Protein AF-A0A9J6QYV4-F1 (afdb_monomer_lite)

Radius of gyration: 20.02 Å; chains: 1; bounding box: 42×20×57 Å

Structure (mmCIF, N/CA/C/O backbone):
data_AF-A0A9J6QYV4-F1
#
_entry.id   AF-A0A9J6QYV4-F1
#
loop_
_atom_site.group_PDB
_atom_site.id
_atom_site.type_symbol
_atom_site.label_atom_id
_atom_site.label_alt_id
_atom_site.label_comp_id
_atom_site.label_asym_id
_atom_site.label_entity_id
_atom_site.label_seq_id
_atom_site.pdbx_PDB_ins_code
_atom_site.Cartn_x
_atom_site.Cartn_y
_atom_site.Cartn_z
_atom_site.occupancy
_atom_site.B_iso_or_equiv
_atom_site.auth_seq_id
_atom_site.auth_comp_id
_atom_site.auth_asym_id
_atom_site.auth_atom_id
_atom_site.pdbx_PDB_model_num
ATOM 1 N N . GLU A 1 1 ? -26.778 -2.905 41.765 1.00 59.03 1 GLU A N 1
ATOM 2 C CA . GLU A 1 1 ? -27.338 -2.519 40.448 1.00 59.03 1 GLU A CA 1
ATOM 3 C C . GLU A 1 1 ? -26.458 -1.507 39.705 1.0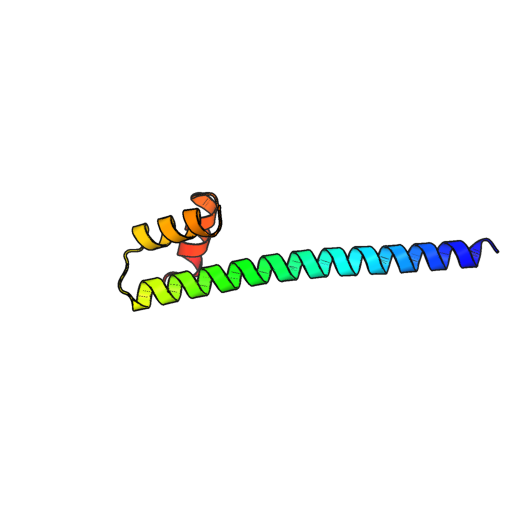0 59.03 1 GLU A C 1
ATOM 5 O O . GLU A 1 1 ? -26.137 -1.758 38.555 1.00 59.03 1 GLU A O 1
ATOM 10 N N . CYS A 1 2 ? -25.992 -0.419 40.338 1.00 64.81 2 CYS A N 1
ATOM 11 C CA . CYS A 1 2 ? -25.210 0.632 39.655 1.00 64.81 2 CYS A CA 1
ATOM 12 C C . CYS A 1 2 ? -23.777 0.223 39.221 1.00 64.81 2 CYS A C 1
ATOM 14 O O . CYS A 1 2 ? -23.287 0.699 38.202 1.00 64.81 2 CYS A O 1
ATOM 16 N N . GLU A 1 3 ? -23.099 -0.670 39.953 1.00 65.81 3 GLU A N 1
ATOM 17 C CA . GLU A 1 3 ? -21.731 -1.118 39.612 1.00 65.81 3 GLU A CA 1
ATOM 18 C C . GLU A 1 3 ? -21.704 -2.057 38.397 1.00 65.81 3 GLU A C 1
ATOM 20 O O . GLU A 1 3 ? -20.933 -1.834 37.467 1.00 65.81 3 GLU A O 1
ATOM 25 N N . THR A 1 4 ? -22.639 -3.008 38.335 1.00 70.31 4 THR A N 1
ATOM 26 C CA . THR A 1 4 ? -22.757 -3.98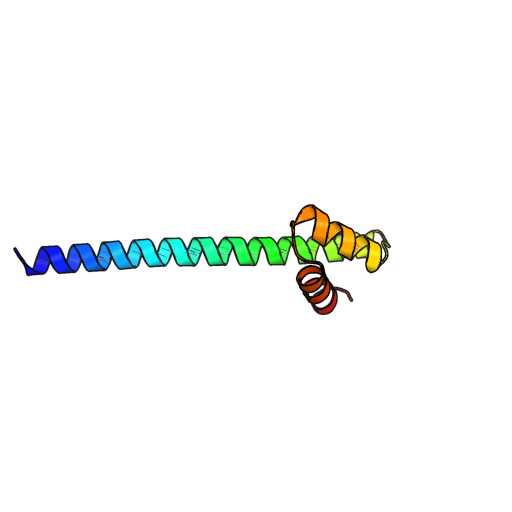5 37.239 1.00 70.31 4 THR A CA 1
ATOM 27 C C . THR A 1 4 ? -23.006 -3.327 35.877 1.00 70.31 4 THR A C 1
ATOM 29 O O . THR A 1 4 ? -22.494 -3.795 34.864 1.00 70.31 4 THR A O 1
ATOM 32 N N . ILE A 1 5 ? -23.752 -2.217 35.841 1.00 75.88 5 ILE A N 1
ATOM 33 C CA . ILE A 1 5 ? -24.003 -1.452 34.607 1.00 75.88 5 ILE A CA 1
ATOM 34 C C . ILE A 1 5 ? -22.704 -0.799 34.107 1.00 75.88 5 ILE A C 1
ATOM 36 O O . ILE A 1 5 ? -22.389 -0.865 32.922 1.00 75.88 5 ILE A O 1
ATOM 40 N N . ARG A 1 6 ? -21.893 -0.235 35.013 1.00 74.19 6 ARG A N 1
ATOM 41 C CA . ARG A 1 6 ? -20.626 0.433 34.661 1.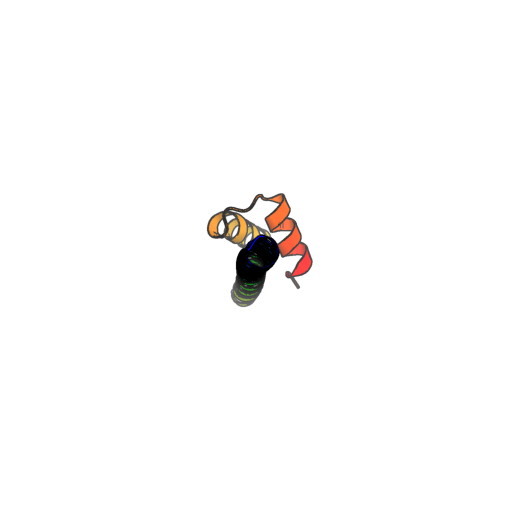00 74.19 6 ARG A CA 1
ATOM 42 C C . ARG A 1 6 ? -19.573 -0.542 34.134 1.00 74.19 6 ARG A C 1
ATOM 44 O O . ARG A 1 6 ? -18.795 -0.181 33.254 1.00 74.19 6 ARG A O 1
ATOM 51 N N . GLU A 1 7 ? -19.538 -1.758 34.671 1.00 77.81 7 GLU A N 1
ATOM 52 C CA . GLU A 1 7 ? -18.635 -2.817 34.207 1.00 77.81 7 GLU A CA 1
ATOM 53 C C . GLU A 1 7 ? -19.015 -3.318 32.807 1.00 77.81 7 GLU A C 1
ATOM 55 O O . GLU A 1 7 ? -18.140 -3.480 31.953 1.00 77.81 7 GLU A O 1
ATOM 60 N N . GLN A 1 8 ? -20.314 -3.495 32.539 1.00 80.44 8 GLN A N 1
ATOM 61 C CA . GLN A 1 8 ? -20.814 -3.866 31.210 1.00 80.44 8 GLN A CA 1
ATOM 62 C C . GLN A 1 8 ? -20.530 -2.778 30.168 1.00 80.44 8 GLN A C 1
ATOM 64 O O . GLN A 1 8 ? -20.043 -3.092 29.079 1.00 80.44 8 GLN A O 1
ATOM 69 N N . ASP A 1 9 ? -20.738 -1.506 30.518 1.00 86.94 9 ASP A N 1
ATOM 70 C CA . ASP A 1 9 ? -20.420 -0.373 29.643 1.00 86.94 9 ASP A CA 1
ATOM 71 C C . ASP A 1 9 ? -18.924 -0.316 29.309 1.00 86.94 9 ASP A C 1
ATOM 73 O O . ASP A 1 9 ? -18.548 -0.121 28.152 1.00 86.94 9 ASP A O 1
ATOM 77 N N . GLY A 1 10 ? -18.056 -0.520 30.308 1.00 92.31 10 GLY A N 1
ATOM 78 C CA . GLY A 1 10 ? -16.606 -0.552 30.119 1.00 92.31 10 GLY A CA 1
ATOM 79 C C . GLY A 1 10 ? -16.156 -1.683 29.193 1.00 92.31 10 GLY A C 1
ATOM 80 O O . GLY A 1 10 ? -15.355 -1.454 28.283 1.00 92.31 10 GLY A O 1
ATOM 81 N N . TYR A 1 11 ? -16.709 -2.885 29.378 1.00 93.31 11 TYR A N 1
ATOM 82 C CA . TYR A 1 11 ? -16.423 -4.035 28.521 1.00 93.31 11 TYR A CA 1
ATOM 83 C C . TYR A 1 11 ? -16.872 -3.796 27.075 1.00 93.31 11 TYR A C 1
ATOM 85 O O . TYR A 1 11 ? -16.094 -4.005 26.142 1.00 93.31 11 TYR A O 1
ATOM 93 N N . GLN A 1 12 ? -18.095 -3.295 26.879 1.00 93.69 12 GLN A N 1
ATOM 94 C CA . GLN A 1 12 ? -18.635 -3.021 25.549 1.00 93.69 12 GLN A CA 1
ATOM 95 C C . GLN A 1 12 ? -17.813 -1.954 24.813 1.00 93.69 12 GLN A C 1
ATOM 97 O O . GLN A 1 12 ? -17.539 -2.098 23.618 1.00 93.69 12 GLN A O 1
ATOM 102 N N . LYS A 1 13 ? -17.369 -0.911 25.526 1.00 94.38 13 LYS A N 1
ATOM 103 C CA . LYS A 1 13 ? -16.477 0.116 24.972 1.00 94.38 13 LYS A CA 1
ATOM 104 C C . LYS A 1 13 ? -15.132 -0.470 24.563 1.00 94.38 13 LYS A C 1
ATOM 106 O O . LYS A 1 13 ? -14.692 -0.245 23.440 1.00 94.38 13 LYS A O 1
ATOM 111 N N . GLY A 1 14 ? -14.511 -1.257 25.444 1.00 96.88 14 GLY A N 1
ATOM 112 C CA . GLY A 1 14 ? -13.228 -1.902 25.171 1.00 96.88 14 GLY A CA 1
ATOM 113 C C . GLY A 1 14 ? -13.288 -2.835 23.962 1.00 96.88 14 GLY A C 1
ATOM 114 O O . GLY A 1 14 ? -12.401 -2.793 23.109 1.00 96.88 14 GLY A O 1
ATOM 115 N N . LEU A 1 15 ? -14.359 -3.625 23.842 1.00 97.19 15 LEU A N 1
ATOM 116 C CA . LEU A 1 15 ? -14.577 -4.504 22.695 1.00 97.19 15 LEU A CA 1
ATOM 117 C C . LEU A 1 15 ? -14.755 -3.707 21.396 1.00 97.19 15 LEU A C 1
ATOM 119 O O . LEU A 1 15 ? -14.101 -4.015 20.402 1.00 97.19 15 LEU A O 1
ATOM 123 N N . SER A 1 16 ? -15.593 -2.665 21.412 1.00 96.75 16 SER A N 1
ATOM 124 C CA . SER A 1 16 ? -15.815 -1.807 20.241 1.00 96.75 16 SER A CA 1
ATOM 125 C C . SER A 1 16 ? -14.520 -1.134 19.787 1.00 96.75 16 SER A C 1
ATOM 127 O O . SER A 1 16 ? -14.176 -1.188 18.610 1.00 96.75 16 SER A O 1
ATOM 129 N N . GLU A 1 17 ? -13.759 -0.552 20.717 1.00 97.19 17 GLU A N 1
ATOM 130 C CA . GLU A 1 17 ? -12.478 0.082 20.404 1.00 97.19 17 GLU A CA 1
ATOM 131 C C . GLU A 1 17 ? -11.447 -0.920 19.876 1.00 97.19 17 GLU A C 1
ATOM 133 O O . GLU A 1 17 ? -10.680 -0.593 18.970 1.00 97.19 17 GLU A O 1
ATOM 138 N N . GLY A 1 18 ? -11.408 -2.128 20.444 1.00 98.06 18 GLY A N 1
ATOM 139 C CA . GLY A 1 18 ? -10.517 -3.196 20.003 1.00 98.06 18 GLY A CA 1
ATOM 140 C C . GLY A 1 18 ? -10.811 -3.634 18.570 1.00 98.06 18 GLY A C 1
ATOM 141 O O . GLY A 1 18 ? -9.890 -3.725 17.758 1.00 98.06 18 GLY A O 1
ATOM 142 N N . ILE A 1 19 ? -12.090 -3.837 18.241 1.00 98.12 19 ILE A N 1
ATOM 143 C CA . ILE A 1 19 ? -12.535 -4.194 16.888 1.00 98.12 19 ILE A CA 1
ATOM 144 C C . ILE A 1 19 ? -12.207 -3.067 15.904 1.00 98.12 19 ILE A C 1
ATOM 146 O O . ILE A 1 19 ? -11.583 -3.324 14.876 1.00 98.12 19 ILE A O 1
ATOM 150 N N . ASP A 1 20 ? -12.543 -1.818 16.231 1.00 98.12 20 ASP A N 1
ATOM 151 C CA . ASP A 1 20 ? -12.288 -0.676 15.347 1.00 98.12 20 ASP A CA 1
ATOM 152 C C . ASP A 1 20 ? -10.793 -0.478 15.070 1.00 98.12 20 ASP A C 1
ATOM 154 O O . ASP A 1 20 ? -10.396 -0.215 13.931 1.00 98.12 20 ASP A O 1
ATOM 158 N N . LYS A 1 21 ? -9.945 -0.613 16.099 1.00 98.00 21 LYS A N 1
ATOM 159 C CA . LYS A 1 21 ? -8.484 -0.541 15.946 1.00 98.00 21 LYS A CA 1
ATOM 160 C C . LYS A 1 21 ? -7.969 -1.695 15.094 1.00 98.00 21 LYS A C 1
ATOM 162 O O . LYS A 1 21 ? -7.210 -1.448 14.160 1.00 98.00 21 LYS A O 1
ATOM 167 N N . GLY A 1 22 ? -8.411 -2.921 15.374 1.00 98.31 22 GLY A N 1
ATOM 168 C CA . GLY A 1 22 ? -7.996 -4.112 14.635 1.00 98.31 22 GLY A CA 1
ATOM 169 C C . GLY A 1 22 ? -8.364 -4.042 13.153 1.00 98.31 22 GLY A C 1
ATOM 170 O O . GLY A 1 22 ? -7.524 -4.316 12.299 1.00 98.31 22 GLY A O 1
ATOM 171 N N . ILE A 1 23 ? -9.583 -3.596 12.830 1.00 98.38 23 ILE A N 1
ATOM 172 C CA . ILE A 1 23 ? -10.031 -3.418 11.442 1.00 98.38 23 ILE A CA 1
ATOM 173 C C . ILE A 1 23 ? -9.194 -2.348 10.736 1.00 98.38 23 ILE A C 1
ATOM 175 O O . ILE A 1 23 ? -8.703 -2.592 9.636 1.00 98.38 23 ILE A O 1
ATOM 179 N N . LYS A 1 24 ? -8.992 -1.178 11.360 1.00 98.31 24 LYS A N 1
ATOM 180 C CA . LYS A 1 24 ? -8.182 -0.099 10.766 1.00 98.31 24 LYS A CA 1
ATOM 181 C C . LYS A 1 24 ? -6.751 -0.555 10.483 1.00 98.31 24 LYS A C 1
ATOM 183 O O . LYS A 1 24 ? -6.272 -0.358 9.372 1.00 98.31 24 LYS A O 1
ATOM 188 N N . GLN A 1 25 ? -6.112 -1.208 11.454 1.00 98.19 25 GLN A N 1
ATOM 189 C CA . GLN A 1 25 ? -4.755 -1.737 11.306 1.00 98.19 25 GLN A CA 1
ATOM 190 C C . GLN A 1 25 ? -4.673 -2.805 10.212 1.00 98.19 25 GLN A C 1
ATOM 192 O O . GLN A 1 25 ? -3.767 -2.760 9.386 1.00 98.19 25 GLN A O 1
ATOM 197 N N . GLY A 1 26 ? -5.624 -3.742 10.174 1.00 98.38 26 GLY A N 1
ATOM 198 C CA . GLY A 1 26 ? -5.648 -4.794 9.157 1.00 98.38 26 GLY A CA 1
ATOM 199 C C . GLY A 1 26 ? -5.822 -4.244 7.740 1.00 98.38 26 GLY A C 1
ATOM 200 O O . GLY A 1 26 ? -5.144 -4.694 6.819 1.00 98.38 26 GLY A O 1
ATOM 201 N N . ILE A 1 27 ? -6.683 -3.236 7.562 1.00 97.50 27 ILE A N 1
ATOM 202 C CA . ILE A 1 27 ? -6.863 -2.562 6.268 1.00 97.50 27 ILE A CA 1
ATOM 203 C C . ILE A 1 27 ? -5.579 -1.837 5.852 1.00 97.50 27 ILE A C 1
ATOM 205 O O . ILE A 1 27 ? -5.149 -1.981 4.710 1.00 97.50 27 ILE A O 1
ATOM 209 N N . GLU A 1 28 ? -4.959 -1.079 6.758 1.00 96.56 28 GLU A N 1
ATOM 210 C CA . GLU A 1 28 ? -3.725 -0.339 6.470 1.00 96.56 28 GLU A CA 1
ATOM 211 C C . GLU A 1 28 ? -2.579 -1.279 6.067 1.00 96.56 28 GLU A C 1
ATOM 213 O O . GLU A 1 28 ? -1.964 -1.080 5.019 1.00 96.56 28 GLU A O 1
ATOM 218 N N . GLN A 1 29 ? -2.372 -2.362 6.823 1.00 97.81 29 GLN A N 1
ATOM 219 C CA . GLN A 1 29 ? -1.368 -3.384 6.510 1.00 97.81 29 GLN A CA 1
ATOM 220 C C . GLN A 1 29 ? -1.650 -4.081 5.174 1.00 97.81 29 GLN A C 1
ATOM 222 O O . GLN A 1 29 ? -0.732 -4.302 4.388 1.00 97.81 29 GLN A O 1
ATOM 227 N N . GLY A 1 30 ? -2.914 -4.411 4.889 1.00 97.88 30 GLY A N 1
ATOM 228 C CA . GLY A 1 30 ? -3.299 -5.040 3.626 1.00 97.88 30 GLY A CA 1
ATOM 229 C C . GLY A 1 30 ? -3.059 -4.135 2.415 1.00 97.88 30 GLY A C 1
ATOM 230 O O . GLY A 1 30 ? -2.596 -4.605 1.375 1.00 97.88 30 GLY A O 1
ATOM 231 N N . ILE A 1 31 ? -3.323 -2.831 2.550 1.00 96.44 31 ILE A N 1
ATOM 232 C CA . ILE A 1 31 ? -3.023 -1.845 1.504 1.00 96.44 31 ILE A CA 1
ATOM 233 C C . ILE A 1 31 ? -1.511 -1.749 1.285 1.00 96.44 31 ILE A C 1
ATOM 235 O O . ILE A 1 31 ? -1.065 -1.827 0.142 1.00 96.44 31 ILE A O 1
ATOM 239 N N . GLU A 1 32 ? -0.721 -1.623 2.354 1.00 97.31 32 GLU A N 1
ATOM 240 C CA . GLU A 1 32 ? 0.739 -1.530 2.257 1.00 97.31 32 GLU A CA 1
ATOM 241 C C . GLU A 1 32 ? 1.353 -2.769 1.585 1.00 97.31 32 GLU A C 1
ATOM 243 O O . GLU A 1 32 ? 2.107 -2.634 0.620 1.00 97.31 32 GLU A O 1
ATOM 248 N N . GLN A 1 33 ? 0.968 -3.972 2.022 1.00 98.06 33 GLN A N 1
ATOM 249 C CA . GLN A 1 33 ? 1.430 -5.229 1.422 1.00 98.06 33 GLN A CA 1
ATOM 250 C C . GLN A 1 33 ? 1.034 -5.338 -0.057 1.00 98.06 33 GLN A C 1
ATOM 252 O O . GLN A 1 33 ? 1.845 -5.743 -0.890 1.00 98.06 33 GLN A O 1
ATOM 257 N N . GLY A 1 34 ? -0.195 -4.942 -0.404 1.00 97.94 34 GLY A N 1
ATOM 258 C CA . GLY A 1 34 ? -0.672 -4.953 -1.787 1.00 97.94 34 GLY A CA 1
ATOM 259 C C . GLY A 1 34 ? 0.093 -3.990 -2.699 1.00 97.94 34 GLY A C 1
ATOM 260 O O . GLY A 1 34 ? 0.355 -4.319 -3.856 1.00 97.94 34 GLY A O 1
ATOM 261 N N . ILE A 1 35 ? 0.478 -2.816 -2.192 1.00 98.00 35 ILE A N 1
ATOM 262 C CA . ILE A 1 35 ? 1.285 -1.846 -2.944 1.00 98.00 35 ILE A CA 1
ATOM 263 C C . ILE A 1 35 ? 2.711 -2.362 -3.133 1.00 98.00 35 ILE A C 1
ATOM 265 O O . ILE A 1 35 ? 3.220 -2.301 -4.251 1.00 98.00 35 ILE A O 1
ATOM 269 N N . ALA A 1 36 ? 3.334 -2.904 -2.083 1.00 97.88 36 ALA A N 1
ATOM 270 C CA . ALA A 1 36 ? 4.675 -3.478 -2.167 1.00 97.88 36 ALA A CA 1
ATOM 271 C C . ALA A 1 36 ? 4.740 -4.612 -3.207 1.00 97.88 36 ALA A C 1
ATOM 273 O O . ALA A 1 36 ? 5.598 -4.590 -4.087 1.00 97.88 36 ALA A O 1
ATOM 274 N N . ALA A 1 37 ? 3.772 -5.534 -3.178 1.00 98.12 37 ALA A N 1
ATOM 275 C CA . ALA A 1 37 ? 3.677 -6.619 -4.154 1.00 98.12 37 ALA A CA 1
ATOM 276 C C . ALA A 1 37 ? 3.437 -6.110 -5.588 1.00 98.12 37 ALA A C 1
ATOM 278 O O . ALA A 1 37 ? 3.974 -6.663 -6.545 1.00 98.12 37 ALA A O 1
ATOM 279 N N . LEU A 1 38 ? 2.646 -5.043 -5.763 1.00 97.88 38 LEU A N 1
ATOM 280 C CA . LEU A 1 38 ? 2.454 -4.430 -7.080 1.00 97.88 38 LEU A CA 1
ATOM 281 C C . LEU A 1 38 ? 3.748 -3.798 -7.606 1.00 97.88 38 LEU A C 1
ATOM 283 O O . LEU A 1 38 ? 4.003 -3.879 -8.806 1.00 97.88 38 LEU A O 1
ATOM 287 N N . ILE A 1 39 ? 4.535 -3.160 -6.735 1.00 97.81 39 ILE A N 1
ATOM 288 C CA . ILE A 1 39 ? 5.836 -2.589 -7.094 1.00 97.81 39 ILE A CA 1
ATOM 289 C C . ILE A 1 39 ? 6.774 -3.698 -7.561 1.00 97.81 39 ILE A C 1
ATOM 291 O O . ILE A 1 39 ? 7.273 -3.608 -8.678 1.00 97.81 39 ILE A O 1
ATOM 295 N N . GLU A 1 40 ? 6.934 -4.754 -6.763 1.00 97.69 40 GLU A N 1
ATOM 296 C CA . GLU A 1 40 ? 7.772 -5.914 -7.090 1.00 97.69 40 GLU A CA 1
ATOM 297 C C . GLU A 1 40 ? 7.377 -6.534 -8.438 1.00 97.69 40 GLU A C 1
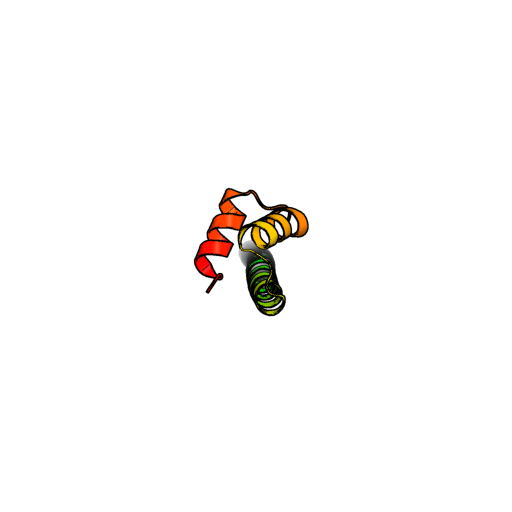ATOM 299 O O . GLU A 1 40 ? 8.206 -6.631 -9.338 1.00 97.69 40 GLU A O 1
ATOM 304 N N . LEU A 1 41 ? 6.084 -6.807 -8.645 1.00 97.62 41 LEU A N 1
ATOM 305 C CA . LEU A 1 41 ? 5.573 -7.321 -9.919 1.00 97.62 41 LEU A CA 1
ATOM 306 C C . LEU A 1 41 ? 5.895 -6.393 -11.100 1.00 97.62 41 LEU A C 1
ATOM 308 O O . LEU A 1 41 ? 6.177 -6.853 -12.204 1.00 97.62 41 LEU A O 1
ATOM 312 N N . CYS A 1 42 ? 5.816 -5.076 -10.901 1.00 96.75 42 CYS A N 1
ATOM 313 C CA . CYS A 1 42 ? 6.140 -4.130 -11.962 1.00 96.75 42 CYS A CA 1
ATOM 314 C C . CYS A 1 42 ? 7.644 -4.108 -12.269 1.00 96.75 42 CYS A C 1
ATOM 316 O O . CYS A 1 42 ? 7.999 -3.914 -13.431 1.00 96.75 42 CYS A O 1
ATOM 318 N N . GLN A 1 43 ? 8.506 -4.342 -11.274 1.00 95.38 43 GLN A N 1
ATOM 319 C CA . GLN A 1 43 ? 9.946 -4.508 -11.486 1.00 95.38 43 GLN A CA 1
ATOM 320 C C . GLN A 1 43 ? 10.250 -5.803 -12.251 1.00 95.38 43 GLN A C 1
ATOM 322 O O . GLN A 1 43 ? 11.007 -5.758 -13.218 1.00 95.38 43 GLN A O 1
ATOM 327 N N . ASP A 1 44 ? 9.602 -6.917 -11.898 1.00 96.94 44 ASP A N 1
ATOM 328 C CA . ASP A 1 44 ? 9.747 -8.206 -12.596 1.00 96.94 44 ASP A CA 1
ATOM 329 C C . ASP A 1 44 ? 9.325 -8.134 -14.070 1.00 96.94 44 ASP A C 1
ATOM 331 O O . ASP A 1 44 ? 9.853 -8.840 -14.926 1.00 96.94 44 ASP A O 1
ATOM 335 N N . MET A 1 45 ? 8.357 -7.268 -14.371 1.00 95.88 45 MET A N 1
ATOM 336 C CA . MET A 1 45 ? 7.872 -7.004 -15.724 1.00 95.88 45 MET A CA 1
ATOM 337 C C . MET A 1 45 ? 8.640 -5.877 -16.442 1.00 95.88 45 MET A C 1
ATOM 339 O O . MET A 1 45 ? 8.208 -5.445 -17.512 1.00 95.88 45 MET A O 1
ATOM 343 N N . GLU A 1 46 ? 9.732 -5.376 -1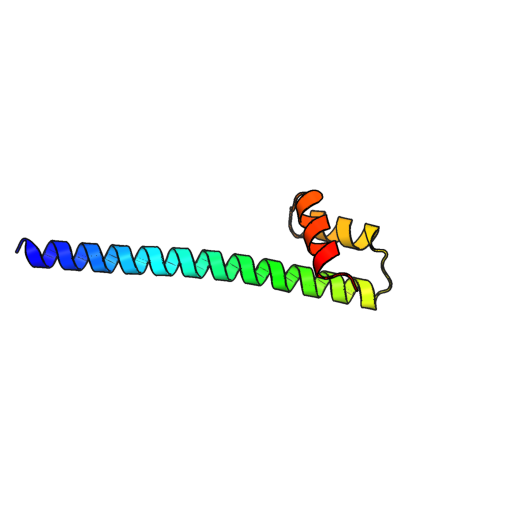5.858 1.00 95.31 46 GLU A N 1
ATOM 344 C CA . GLU A 1 46 ? 10.579 -4.300 -16.396 1.00 95.31 46 GLU A CA 1
ATOM 345 C C . GLU A 1 46 ? 9.825 -2.983 -16.697 1.00 95.31 46 GLU A C 1
ATOM 347 O O . GLU A 1 46 ? 10.207 -2.215 -17.583 1.00 95.31 46 GLU A O 1
ATOM 352 N N . LEU A 1 47 ? 8.748 -2.679 -15.956 1.00 96.19 47 LEU A N 1
ATOM 353 C CA . LEU A 1 47 ? 8.059 -1.389 -16.074 1.00 96.19 47 LEU A CA 1
ATOM 354 C C . LEU A 1 47 ? 8.905 -0.269 -15.471 1.00 96.19 47 LEU A C 1
ATOM 356 O O . LEU A 1 47 ? 9.619 -0.452 -14.486 1.00 96.19 47 LEU A O 1
ATOM 360 N N . SER A 1 48 ? 8.766 0.948 -16.002 1.00 96.94 48 SER A N 1
ATOM 361 C CA . SER A 1 48 ? 9.464 2.088 -15.417 1.00 96.94 48 SER A CA 1
ATOM 362 C C . SER A 1 48 ? 8.886 2.491 -14.055 1.00 96.94 48 SER A C 1
ATOM 364 O O . SER A 1 48 ? 7.711 2.273 -13.726 1.00 96.94 48 SER A O 1
ATOM 366 N N . ARG A 1 49 ? 9.712 3.199 -13.277 1.00 95.69 49 ARG A N 1
ATOM 367 C CA . ARG A 1 49 ? 9.315 3.831 -12.010 1.00 95.69 49 ARG A CA 1
ATOM 368 C C . ARG A 1 49 ? 8.093 4.743 -12.185 1.00 95.69 49 ARG A C 1
ATOM 370 O O . ARG A 1 49 ? 7.207 4.769 -11.335 1.00 95.69 49 ARG A O 1
ATOM 377 N N . ALA A 1 50 ? 8.028 5.479 -13.298 1.00 96.56 50 ALA A N 1
ATOM 378 C CA . ALA A 1 50 ? 6.937 6.409 -13.582 1.00 96.56 50 ALA A CA 1
ATOM 379 C C . ALA A 1 50 ? 5.616 5.676 -13.874 1.00 96.56 50 ALA A C 1
ATOM 381 O O . ALA A 1 50 ? 4.575 6.035 -13.320 1.00 96.56 50 ALA A O 1
ATOM 382 N N . GLU A 1 51 ? 5.660 4.618 -14.690 1.00 96.69 51 GLU A N 1
ATOM 383 C CA . GLU A 1 51 ? 4.486 3.794 -15.002 1.00 96.69 51 GLU A CA 1
ATOM 384 C C . GLU A 1 51 ? 3.961 3.066 -13.767 1.00 96.69 51 GLU A C 1
ATOM 386 O O . GLU A 1 51 ? 2.749 3.021 -13.537 1.00 96.69 51 GLU A O 1
ATOM 391 N N . THR A 1 52 ? 4.864 2.543 -12.938 1.00 97.62 52 THR A N 1
ATOM 392 C CA . THR A 1 52 ? 4.498 1.870 -11.689 1.00 97.62 52 THR A CA 1
ATOM 393 C C . THR A 1 52 ? 3.826 2.838 -10.722 1.00 97.62 52 THR A C 1
ATOM 395 O O . THR A 1 52 ? 2.740 2.547 -10.218 1.00 97.62 52 THR A O 1
ATOM 398 N N . LYS A 1 53 ? 4.383 4.042 -10.537 1.00 97.88 53 LYS A N 1
ATOM 399 C CA . LYS A 1 53 ? 3.757 5.075 -9.701 1.00 97.88 53 LYS A CA 1
ATOM 400 C C . LYS A 1 53 ? 2.350 5.429 -10.185 1.00 97.88 53 LYS A C 1
ATOM 402 O O . LYS A 1 53 ? 1.415 5.467 -9.386 1.00 97.88 53 LYS A O 1
ATOM 407 N N . ALA A 1 54 ? 2.175 5.636 -11.491 1.00 97.25 54 ALA A N 1
ATOM 408 C CA . ALA A 1 54 ? 0.865 5.930 -12.070 1.00 97.25 54 ALA A CA 1
ATOM 409 C C . ALA A 1 54 ? -0.146 4.793 -11.824 1.00 97.25 54 ALA A C 1
ATOM 411 O O . ALA A 1 54 ? -1.324 5.047 -11.554 1.00 97.25 54 ALA A O 1
ATOM 412 N N . ARG A 1 55 ? 0.306 3.532 -11.863 1.00 97.12 55 ARG A N 1
ATOM 413 C CA . ARG A 1 55 ? -0.526 2.366 -11.527 1.00 97.12 55 ARG A CA 1
ATOM 414 C C . ARG A 1 55 ? -0.936 2.355 -10.057 1.00 97.12 55 ARG A C 1
ATOM 416 O O . ARG A 1 55 ? -2.106 2.087 -9.795 1.00 97.12 55 ARG A O 1
ATOM 423 N N . ILE A 1 56 ? -0.036 2.686 -9.129 1.00 97.50 56 ILE A N 1
ATOM 424 C CA . ILE A 1 56 ? -0.345 2.774 -7.691 1.00 97.50 56 ILE A CA 1
ATOM 425 C C . ILE A 1 56 ? -1.408 3.844 -7.434 1.00 97.50 56 ILE A C 1
ATOM 427 O O . ILE A 1 56 ? -2.446 3.538 -6.847 1.00 97.50 56 ILE A O 1
ATOM 431 N N . VAL A 1 57 ? -1.197 5.065 -7.943 1.00 97.62 57 VAL A N 1
ATOM 432 C CA . VAL A 1 57 ? -2.156 6.182 -7.836 1.00 97.62 57 VAL A CA 1
ATOM 433 C C . VAL A 1 57 ? -3.536 5.749 -8.325 1.00 97.62 57 VAL A C 1
ATOM 435 O O . VAL A 1 57 ? -4.531 5.907 -7.620 1.00 97.62 57 VAL A O 1
ATOM 438 N N . ARG A 1 58 ? -3.600 5.132 -9.511 1.00 97.00 58 ARG A N 1
ATOM 439 C CA . ARG A 1 58 ? -4.864 4.718 -10.127 1.00 97.00 58 ARG A CA 1
ATOM 440 C C . ARG A 1 58 ? -5.548 3.557 -9.401 1.00 97.00 58 ARG A C 1
ATOM 442 O O . ARG A 1 58 ? -6.772 3.545 -9.324 1.00 97.00 58 ARG A O 1
ATOM 449 N N . LYS A 1 59 ? -4.803 2.540 -8.959 1.00 96.62 59 LYS A N 1
ATOM 450 C CA . LYS A 1 59 ? -5.378 1.306 -8.390 1.00 96.62 59 LYS A CA 1
ATOM 451 C C . LYS A 1 59 ? -5.790 1.462 -6.932 1.00 96.62 59 LYS A C 1
ATOM 453 O O . LYS A 1 59 ? -6.788 0.866 -6.542 1.00 96.62 59 LYS A O 1
ATOM 458 N N . PHE A 1 60 ? -5.054 2.262 -6.167 1.00 95.19 60 PHE A N 1
ATOM 459 C CA . PHE A 1 60 ? -5.295 2.468 -4.738 1.00 95.19 60 PHE A CA 1
ATOM 460 C C . PHE A 1 60 ? -5.928 3.829 -4.424 1.00 95.19 60 PHE A C 1
ATOM 462 O O . PHE A 1 60 ? -6.126 4.151 -3.256 1.00 95.19 60 PHE A O 1
ATOM 469 N N . SER A 1 61 ? -6.257 4.627 -5.449 1.00 95.12 61 SER A N 1
ATOM 470 C CA . SER A 1 61 ? -6.848 5.966 -5.303 1.00 95.12 61 SER A CA 1
ATOM 471 C C . SER A 1 61 ? -6.050 6.867 -4.347 1.00 95.12 61 SER A C 1
ATOM 473 O O . SER A 1 61 ? -6.620 7.625 -3.562 1.00 95.12 61 SER A O 1
ATOM 475 N N . LEU A 1 62 ? -4.718 6.750 -4.385 1.00 94.81 62 LEU A N 1
ATOM 476 C CA . LEU A 1 62 ? -3.798 7.514 -3.542 1.00 94.81 62 LEU A CA 1
ATOM 477 C C . LEU A 1 62 ? -3.423 8.843 -4.198 1.00 94.81 62 LEU A C 1
ATOM 479 O O . LEU A 1 62 ? -3.443 8.973 -5.420 1.00 94.81 62 LEU A O 1
ATOM 483 N N . SER A 1 63 ? -3.019 9.822 -3.386 1.00 96.50 63 SER A N 1
ATOM 484 C CA . SER A 1 63 ? -2.357 11.018 -3.908 1.00 96.50 63 SER A CA 1
ATOM 485 C C . SER A 1 63 ? -1.006 10.655 -4.527 1.00 96.50 63 SER A C 1
ATOM 487 O O . SER A 1 63 ? -0.374 9.669 -4.138 1.00 96.50 63 SER A O 1
ATOM 489 N N . GLU A 1 64 ? -0.530 11.482 -5.459 1.00 95.00 64 GLU A N 1
ATOM 490 C CA . GLU A 1 64 ? 0.806 11.300 -6.035 1.00 95.00 64 GLU A CA 1
ATOM 491 C C . GLU A 1 64 ? 1.906 11.304 -4.970 1.00 95.00 64 GLU A C 1
ATOM 493 O O . GLU A 1 64 ? 2.835 10.511 -5.064 1.00 95.00 64 GLU A O 1
ATOM 498 N N . GLU A 1 65 ? 1.774 12.141 -3.938 1.00 97.38 65 GLU A N 1
ATOM 499 C CA . GLU A 1 65 ? 2.723 12.214 -2.822 1.00 97.38 65 GLU A CA 1
ATOM 500 C C . GLU A 1 65 ? 2.807 10.888 -2.052 1.00 97.38 65 GLU A C 1
ATOM 502 O O . GLU A 1 65 ? 3.899 10.371 -1.830 1.00 97.38 65 GLU A O 1
ATOM 507 N N . LYS A 1 66 ? 1.659 10.287 -1.706 1.00 96.19 66 LYS A N 1
ATOM 508 C CA . LYS A 1 66 ? 1.634 8.983 -1.028 1.00 96.19 66 LYS A CA 1
ATOM 509 C C . LYS A 1 66 ? 2.154 7.867 -1.925 1.00 96.19 66 LYS A C 1
ATOM 511 O O . LYS A 1 66 ? 2.866 6.982 -1.468 1.00 96.19 66 LYS A O 1
ATOM 516 N N . ALA A 1 67 ? 1.807 7.885 -3.210 1.00 97.06 67 ALA A N 1
ATOM 517 C CA . ALA A 1 67 ? 2.361 6.912 -4.140 1.00 97.06 67 ALA A CA 1
ATOM 518 C C . ALA A 1 67 ? 3.888 7.058 -4.244 1.00 97.06 67 ALA A C 1
ATOM 520 O O . ALA A 1 67 ? 4.593 6.056 -4.245 1.00 97.06 67 ALA A O 1
ATOM 521 N N . GLU A 1 68 ? 4.411 8.287 -4.266 1.00 97.50 68 GLU A N 1
ATOM 522 C CA . GLU A 1 68 ? 5.851 8.553 -4.275 1.00 97.50 68 GLU A CA 1
ATOM 523 C C . GLU A 1 68 ? 6.541 8.036 -3.005 1.00 97.50 68 GLU A C 1
ATOM 525 O O . GLU A 1 68 ? 7.604 7.430 -3.125 1.00 97.50 68 GLU A O 1
ATOM 530 N N . SER A 1 69 ? 5.945 8.186 -1.815 1.00 97.69 69 SER A N 1
ATOM 531 C CA . SER A 1 69 ? 6.532 7.634 -0.583 1.00 97.69 69 SER A CA 1
ATOM 532 C C . SER A 1 69 ? 6.632 6.107 -0.630 1.00 97.69 69 SER A C 1
ATOM 534 O O . SER A 1 69 ? 7.677 5.554 -0.297 1.00 97.69 69 SER A O 1
ATOM 536 N N . TYR A 1 70 ? 5.598 5.416 -1.127 1.00 97.38 70 TYR A N 1
ATOM 537 C CA . TYR A 1 70 ? 5.661 3.964 -1.332 1.00 97.38 70 TYR A CA 1
ATOM 538 C C . TYR A 1 70 ? 6.718 3.571 -2.366 1.00 97.38 70 TYR A C 1
ATOM 540 O O . TYR A 1 70 ? 7.470 2.623 -2.151 1.00 97.38 70 TYR A O 1
ATOM 548 N N . MET A 1 71 ? 6.824 4.322 -3.464 1.00 97.25 71 MET A N 1
ATOM 549 C CA . MET A 1 71 ? 7.870 4.101 -4.461 1.00 97.25 71 MET A CA 1
ATOM 550 C C . MET A 1 71 ? 9.263 4.296 -3.859 1.00 97.25 71 MET A C 1
ATOM 552 O O . MET A 1 71 ? 10.162 3.541 -4.182 1.00 97.25 71 MET A O 1
ATOM 556 N N . GLN A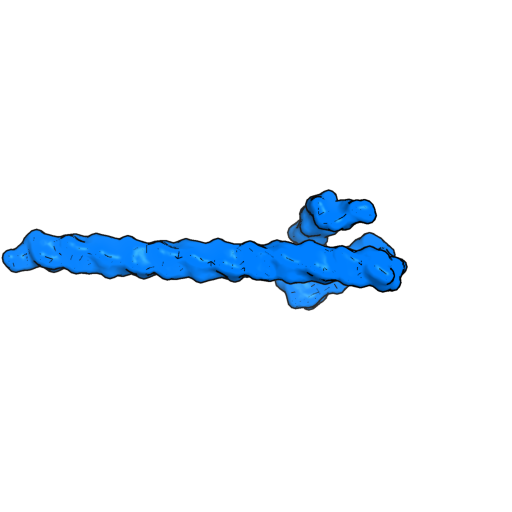 1 72 ? 9.478 5.275 -2.981 1.00 97.06 72 GLN A N 1
ATOM 557 C CA . GLN A 1 72 ? 10.771 5.455 -2.309 1.00 97.06 72 GLN A CA 1
ATOM 558 C C . GLN A 1 72 ? 11.094 4.319 -1.334 1.00 97.06 72 GLN A C 1
ATOM 560 O O . GLN A 1 72 ? 12.252 3.936 -1.208 1.00 97.06 72 GLN A O 1
ATOM 565 N N . GLN A 1 73 ? 10.081 3.788 -0.650 1.00 96.81 73 GLN A N 1
ATOM 566 C CA . GLN A 1 73 ? 10.255 2.742 0.353 1.00 96.81 73 GLN A CA 1
ATOM 567 C C . GLN A 1 73 ? 10.508 1.360 -0.263 1.00 96.81 73 GLN A C 1
ATOM 569 O O . GLN A 1 73 ? 11.296 0.588 0.281 1.00 96.81 73 GLN A O 1
ATOM 574 N N . TYR A 1 74 ? 9.840 1.040 -1.375 1.00 96.75 74 TYR A N 1
ATOM 575 C CA . TYR A 1 74 ? 9.781 -0.326 -1.905 1.00 96.75 74 TYR A CA 1
ATOM 576 C C . TYR A 1 74 ? 10.467 -0.525 -3.265 1.00 96.75 74 TYR A C 1
ATOM 578 O O . TYR A 1 74 ? 10.747 -1.666 -3.621 1.00 96.75 74 TYR A O 1
ATOM 586 N N . TRP A 1 75 ? 10.765 0.539 -4.019 1.00 95.44 75 TRP A N 1
ATOM 587 C CA . TRP A 1 75 ? 11.457 0.431 -5.309 1.00 95.44 75 TRP A CA 1
ATOM 588 C C . TRP A 1 75 ? 12.962 0.214 -5.105 1.00 95.44 75 TRP A C 1
ATOM 590 O O . TRP A 1 75 ? 13.650 1.117 -4.623 1.00 95.44 75 TRP A O 1
ATOM 600 N N . LYS A 1 76 ? 13.461 -0.969 -5.477 1.00 86.62 76 LYS A N 1
ATOM 601 C CA . LYS A 1 76 ? 14.889 -1.333 -5.398 1.00 86.62 76 LYS A CA 1
ATOM 602 C C . LYS A 1 76 ? 15.660 -1.016 -6.673 1.00 86.62 76 LYS A C 1
ATOM 604 O O . LYS A 1 76 ? 15.047 -1.105 -7.759 1.00 86.62 76 LYS A O 1
#

Sequence (76 aa):
ECETIREQDGYQKGLSEGIDKGIKQGIEQGIEQGIAALIELCQDMELSRAETKARIVRKFSLSEEKAESYMQQYWK

pLDDT: mean 93.89, std 8.39, range [59.03, 98.38]

Organism: NCBI:txid2839743

Foldseek 3Di:
DVVVVVVVVVVVVVVVVVVVVVVVVVVVVVLLVVLLVLLVVCVVVVHDLVVSLVCNCVVVVDDSVVSVVSSVVRPD

Secondary structure (DSSP, 8-state):
-HHHHHHHHHHHHHHHHHHHHHHHHHHHHHHHHHHHHHHHHHHHTT--HHHHHHHHHHHHT--HHHHHHHHHHH--